Protein AF-A0A9W9YJK8-F1 (afdb_monomer_lite)

Structure (mmCIF, N/CA/C/O backbone):
data_AF-A0A9W9YJK8-F1
#
_entry.id   AF-A0A9W9YJK8-F1
#
loop_
_atom_site.group_PDB
_atom_site.id
_atom_site.type_symbol
_atom_site.label_atom_id
_atom_site.label_alt_id
_atom_site.label_comp_id
_atom_site.label_asym_id
_atom_site.label_entity_id
_atom_site.label_seq_id
_atom_site.pdbx_PDB_ins_code
_atom_site.Cartn_x
_atom_site.Cartn_y
_atom_site.Cartn_z
_atom_site.occupancy
_atom_site.B_iso_or_equiv
_atom_site.auth_seq_id
_atom_site.auth_comp_id
_atom_site.auth_asym_id
_atom_site.auth_atom_id
_atom_site.pdbx_PDB_model_num
ATOM 1 N N . MET A 1 1 ? -39.808 18.475 28.003 1.00 61.91 1 MET A N 1
ATOM 2 C CA . MET A 1 1 ? -38.446 18.430 28.588 1.00 61.91 1 MET A CA 1
ATOM 3 C C . MET A 1 1 ? -37.764 17.082 28.366 1.00 61.91 1 MET A C 1
ATOM 5 O O . MET A 1 1 ? -36.594 17.069 28.012 1.00 61.91 1 MET A O 1
ATOM 9 N N . GLU A 1 2 ? -38.474 15.959 28.505 1.00 68.25 2 GLU A N 1
ATOM 10 C CA . GLU A 1 2 ? -37.876 14.615 28.402 1.00 68.25 2 GLU A CA 1
ATOM 11 C C . GLU A 1 2 ? -37.448 14.204 26.986 1.00 68.25 2 GLU A C 1
ATOM 13 O O . GLU A 1 2 ? -36.386 13.609 26.814 1.00 68.25 2 GLU A O 1
ATOM 18 N N . ALA A 1 3 ? -38.213 14.600 25.963 1.00 72.94 3 ALA A N 1
ATOM 19 C CA . ALA A 1 3 ? -37.879 14.322 24.564 1.00 72.94 3 ALA A CA 1
ATOM 20 C C . ALA A 1 3 ? -36.567 14.998 24.123 1.00 72.94 3 ALA A C 1
ATOM 22 O O . ALA A 1 3 ? -35.740 14.369 23.474 1.00 72.94 3 ALA A O 1
ATOM 23 N N . LEU A 1 4 ? -36.336 16.251 24.540 1.00 82.38 4 LEU A N 1
ATOM 24 C CA . LEU A 1 4 ? -35.099 16.987 24.251 1.00 82.38 4 LEU A CA 1
ATOM 25 C C . LEU A 1 4 ? -33.888 16.332 24.931 1.00 82.38 4 LEU A C 1
ATOM 27 O O . LEU A 1 4 ? -32.834 16.199 24.319 1.00 82.38 4 LEU A O 1
ATOM 31 N N . ARG A 1 5 ? -34.063 15.877 26.180 1.00 79.69 5 ARG A N 1
ATOM 32 C CA . ARG A 1 5 ? -33.041 15.127 26.921 1.00 79.69 5 ARG A CA 1
ATOM 33 C C . ARG A 1 5 ? -32.697 13.809 26.229 1.00 79.69 5 ARG A C 1
ATOM 35 O O . ARG A 1 5 ? -31.520 13.525 26.055 1.00 79.69 5 ARG A O 1
ATOM 42 N N . SER A 1 6 ? -33.703 13.048 25.797 1.00 78.75 6 SER A N 1
ATOM 43 C CA . SER A 1 6 ? -33.483 11.798 25.055 1.00 78.75 6 SER A CA 1
ATOM 44 C C . SER A 1 6 ? -32.785 12.033 23.717 1.00 78.75 6 SER A C 1
ATOM 46 O O . SER A 1 6 ? -31.881 11.280 23.369 1.00 78.75 6 SER A O 1
ATOM 48 N N . LEU A 1 7 ? -33.143 13.101 22.995 1.00 83.06 7 LEU A N 1
ATOM 49 C CA . LEU A 1 7 ? -32.508 13.451 21.723 1.00 83.06 7 LEU A CA 1
ATOM 50 C C . LEU A 1 7 ? -31.024 13.805 21.907 1.00 83.06 7 LEU A C 1
ATOM 52 O O . LEU A 1 7 ? -30.177 13.326 21.160 1.00 83.06 7 LEU A O 1
ATOM 56 N N . LEU A 1 8 ? -30.705 14.604 22.931 1.00 82.62 8 LEU A N 1
ATOM 57 C CA . LEU A 1 8 ? -29.331 14.969 23.286 1.00 82.62 8 LEU A CA 1
ATOM 58 C C . LEU A 1 8 ? -28.495 13.750 23.687 1.00 82.62 8 LEU A C 1
ATOM 60 O O . LEU A 1 8 ? -27.353 13.634 23.255 1.00 82.62 8 LEU A O 1
ATOM 64 N N . VAL A 1 9 ? -29.059 12.828 24.471 1.00 82.50 9 VAL A N 1
ATOM 65 C CA . VAL A 1 9 ? -28.377 11.585 24.863 1.00 82.50 9 VAL A CA 1
ATOM 66 C C . VAL A 1 9 ? -28.133 10.684 23.649 1.00 82.50 9 VAL A C 1
ATOM 68 O O . VAL A 1 9 ? -27.045 10.131 23.525 1.00 82.50 9 VAL A O 1
ATOM 71 N N . ALA A 1 10 ? -29.090 10.582 22.722 1.00 79.50 10 ALA A N 1
ATOM 72 C CA . ALA A 1 10 ? -28.925 9.814 21.488 1.00 79.50 10 ALA A CA 1
ATOM 73 C C . ALA A 1 10 ? -27.863 10.418 20.548 1.00 79.50 10 ALA A C 1
ATOM 75 O O . ALA A 1 10 ? -27.041 9.684 20.008 1.00 79.50 10 ALA A O 1
ATOM 76 N N . LEU A 1 11 ? -27.833 11.748 20.394 1.00 78.56 11 LEU A N 1
ATOM 77 C CA . LEU A 1 11 ? -26.803 12.465 19.629 1.00 78.56 11 LEU A CA 1
ATOM 78 C C . LEU A 1 11 ? -25.411 12.284 20.242 1.00 78.56 11 LEU A C 1
ATOM 80 O O . LEU A 1 11 ? -24.462 11.978 19.529 1.00 78.56 11 LEU A O 1
ATOM 84 N N . LEU A 1 12 ? -25.294 12.420 21.564 1.00 76.00 12 LEU A N 1
ATOM 85 C CA . LEU A 1 12 ? -24.040 12.183 22.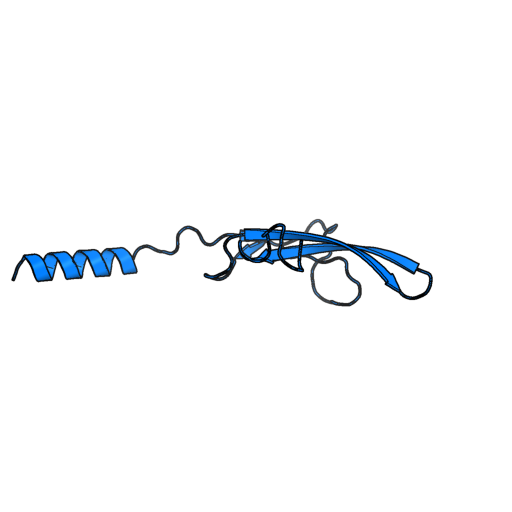278 1.00 76.00 12 LEU A CA 1
ATOM 86 C C . LEU A 1 12 ? -23.585 10.724 22.150 1.00 76.00 12 LEU A C 1
ATOM 88 O O . LEU A 1 12 ? -22.402 10.486 21.936 1.00 76.00 12 LEU A O 1
ATOM 92 N N . ALA A 1 13 ? -24.506 9.759 22.210 1.00 71.69 13 ALA A N 1
ATOM 93 C CA . ALA A 1 13 ? -24.200 8.348 21.990 1.00 71.69 13 ALA A CA 1
ATOM 94 C C . ALA A 1 13 ? -23.747 8.065 20.546 1.00 71.69 13 ALA A C 1
ATOM 96 O O . ALA A 1 13 ? -22.803 7.303 20.358 1.00 71.69 13 ALA A O 1
ATOM 97 N N . LEU A 1 14 ? -24.347 8.713 19.536 1.00 67.00 14 LEU A N 1
ATOM 98 C CA . LEU A 1 14 ? -23.875 8.649 18.146 1.00 67.00 14 LEU A CA 1
ATOM 99 C C . LEU A 1 14 ? -22.464 9.235 17.990 1.00 67.00 14 LEU A C 1
ATOM 101 O O . LEU A 1 14 ? -21.649 8.661 17.279 1.00 67.00 14 LEU A O 1
ATOM 105 N N . CYS A 1 15 ? -22.166 10.347 18.669 1.00 64.19 15 CYS A N 1
ATOM 106 C CA . CYS A 1 15 ? -20.845 10.982 18.641 1.00 64.19 15 CYS A CA 1
ATOM 107 C C . CYS A 1 15 ? -19.772 10.205 19.425 1.00 64.19 15 CYS A C 1
ATOM 109 O O . CYS A 1 15 ? -18.585 10.416 19.195 1.00 64.19 15 CYS A O 1
ATOM 111 N N . MET A 1 16 ? -20.174 9.343 20.366 1.00 63.62 16 MET A N 1
ATOM 112 C CA . MET A 1 16 ? -19.277 8.497 21.163 1.00 63.62 16 MET A CA 1
ATOM 113 C C . MET A 1 16 ? -19.101 7.088 20.593 1.00 63.62 16 MET A C 1
ATOM 115 O O . MET A 1 16 ? -18.302 6.326 21.138 1.00 63.62 16 MET A O 1
ATOM 119 N N . MET A 1 17 ? -19.807 6.727 19.512 1.00 57.78 17 MET A N 1
ATOM 120 C CA . MET A 1 17 ? -19.434 5.549 18.734 1.00 57.78 17 MET A CA 1
ATOM 121 C C . MET A 1 17 ? -18.012 5.800 18.230 1.00 57.78 17 MET A C 1
ATOM 123 O O . MET A 1 17 ? -17.806 6.741 17.458 1.00 57.78 17 MET A O 1
ATOM 127 N N . PRO A 1 18 ? -17.012 5.007 18.651 1.00 53.53 18 PRO A N 1
ATOM 128 C CA . PRO A 1 18 ? -15.713 5.095 18.024 1.00 53.53 18 PRO A CA 1
ATOM 129 C C . PRO A 1 18 ? -15.936 4.822 16.537 1.00 53.53 18 PRO A C 1
ATOM 131 O O . PRO A 1 18 ? -16.817 4.051 16.150 1.00 53.53 18 PRO A O 1
ATOM 134 N N . SER A 1 19 ? -15.146 5.449 15.686 1.00 56.19 19 SER A N 1
ATOM 135 C CA . SER A 1 19 ? -14.961 5.042 14.300 1.00 56.19 19 SER A CA 1
ATOM 136 C C . SER A 1 19 ? -14.361 3.623 14.276 1.00 56.19 19 SER A C 1
ATOM 138 O O . SER A 1 19 ? -13.182 3.442 13.995 1.00 56.19 19 SER A O 1
ATOM 140 N N . VAL A 1 20 ? -15.148 2.608 14.656 1.00 53.44 20 VAL A N 1
ATOM 141 C CA . VAL A 1 20 ? -14.716 1.213 14.880 1.00 53.44 20 VAL A CA 1
ATOM 142 C C . VAL A 1 20 ? -14.346 0.518 13.561 1.00 53.44 20 VAL A C 1
ATOM 144 O O . VAL A 1 20 ? -13.783 -0.568 13.568 1.00 53.44 20 VAL A O 1
ATOM 147 N N . PHE A 1 21 ? -14.557 1.170 12.417 1.00 62.03 21 PHE A N 1
ATOM 148 C CA . PHE A 1 21 ? -14.089 0.707 11.112 1.00 62.03 21 PHE A CA 1
ATOM 149 C C . PHE A 1 21 ? -13.038 1.649 10.538 1.00 62.03 21 PHE A C 1
ATOM 151 O O . PHE A 1 21 ? -13.200 2.182 9.442 1.00 62.03 21 PHE A O 1
ATOM 158 N N . SER A 1 22 ? -11.951 1.866 11.276 1.00 76.88 22 SER A N 1
ATOM 159 C CA . SER A 1 22 ? -10.763 2.425 10.643 1.00 76.88 22 SER A CA 1
ATOM 160 C C . SER A 1 22 ? -10.201 1.362 9.705 1.00 76.88 22 SER A C 1
ATOM 162 O O . SER A 1 22 ? -9.651 0.357 10.148 1.00 76.88 22 SER A O 1
ATOM 164 N N . LEU A 1 23 ? -10.436 1.543 8.406 1.00 90.38 23 LEU A N 1
ATOM 165 C CA . LEU A 1 23 ? -9.944 0.646 7.370 1.00 90.38 23 LEU A CA 1
ATOM 166 C C . LEU A 1 23 ? -8.415 0.599 7.429 1.00 90.38 23 LEU A C 1
ATOM 168 O O . LEU A 1 23 ? -7.772 1.643 7.507 1.00 90.38 23 LEU A O 1
ATOM 172 N N . GLU A 1 24 ? -7.835 -0.597 7.379 1.00 94.94 24 GLU A N 1
ATOM 173 C CA . GLU A 1 24 ? -6.387 -0.771 7.287 1.00 94.94 24 GLU A CA 1
ATOM 174 C C . GLU A 1 24 ? -6.000 -1.305 5.910 1.00 94.94 24 GLU A C 1
ATOM 176 O O . GLU A 1 24 ? -6.503 -2.346 5.476 1.00 94.94 24 GLU A O 1
ATOM 181 N N . CYS A 1 25 ? -5.068 -0.626 5.245 1.00 94.69 25 CYS A N 1
ATOM 182 C CA . CYS A 1 25 ? -4.565 -1.008 3.927 1.00 94.69 25 CYS A CA 1
ATOM 183 C C . CYS A 1 25 ? -3.048 -1.158 3.955 1.00 94.69 25 CYS A C 1
ATOM 185 O O . CYS A 1 25 ? -2.365 -0.489 4.725 1.00 94.69 25 CYS A O 1
ATOM 187 N N . TYR A 1 26 ? -2.511 -2.028 3.101 1.00 94.88 26 TYR A N 1
ATOM 188 C CA . TYR A 1 26 ? -1.067 -2.095 2.896 1.00 94.88 26 TYR A CA 1
ATOM 189 C C . TYR A 1 26 ? -0.563 -0.815 2.223 1.00 94.88 26 TYR A C 1
ATOM 191 O O . TYR A 1 26 ? -1.173 -0.354 1.257 1.00 94.88 26 TYR A O 1
ATOM 199 N N . GLU A 1 27 ? 0.559 -0.286 2.708 1.00 93.50 27 GLU A N 1
ATOM 200 C CA . GLU A 1 27 ? 1.273 0.829 2.088 1.00 93.50 27 GLU A CA 1
ATOM 201 C C . GLU A 1 27 ? 2.622 0.340 1.562 1.00 93.50 27 GLU A C 1
ATOM 203 O O . GLU A 1 27 ? 3.490 -0.090 2.323 1.00 93.50 27 GLU A O 1
ATOM 208 N N . CYS A 1 28 ? 2.786 0.359 0.241 1.00 94.12 28 CYS A N 1
ATOM 209 C CA . CYS A 1 28 ? 4.044 -0.014 -0.393 1.00 94.12 28 CYS A CA 1
ATOM 210 C C . CYS A 1 28 ? 4.162 0.573 -1.796 1.00 94.12 28 CYS A C 1
ATOM 212 O O . CYS A 1 28 ? 3.157 0.817 -2.467 1.00 94.12 28 CYS A O 1
ATOM 214 N N . THR A 1 29 ? 5.395 0.733 -2.268 1.00 92.69 29 THR A N 1
ATOM 215 C CA . THR A 1 29 ? 5.682 0.966 -3.683 1.00 92.69 29 THR A CA 1
ATOM 216 C C . THR A 1 29 ? 7.058 0.439 -4.046 1.00 92.69 29 THR A C 1
ATOM 218 O O . THR A 1 29 ? 8.001 0.587 -3.278 1.00 92.69 29 THR A O 1
ATOM 221 N N . ASN A 1 30 ? 7.192 -0.188 -5.211 1.00 90.94 30 ASN A N 1
ATOM 222 C CA . ASN A 1 30 ? 8.495 -0.543 -5.786 1.00 90.94 30 ASN A CA 1
ATOM 223 C C . ASN A 1 30 ? 8.963 0.469 -6.853 1.00 90.94 30 ASN A C 1
ATOM 225 O O . ASN A 1 30 ? 9.895 0.174 -7.602 1.00 90.94 30 ASN A O 1
ATOM 229 N N . THR A 1 31 ? 8.334 1.649 -6.946 1.00 86.50 31 THR A N 1
ATOM 230 C CA . THR A 1 31 ? 8.816 2.703 -7.847 1.00 86.50 31 THR A CA 1
ATOM 231 C C . THR A 1 31 ? 10.137 3.298 -7.346 1.00 86.50 31 THR A C 1
ATOM 233 O O . THR A 1 31 ? 10.258 3.624 -6.162 1.00 86.50 31 THR A O 1
ATOM 236 N N . PRO A 1 32 ? 11.130 3.510 -8.225 1.00 78.56 32 PRO A N 1
ATOM 237 C CA . PRO A 1 32 ? 12.425 4.069 -7.839 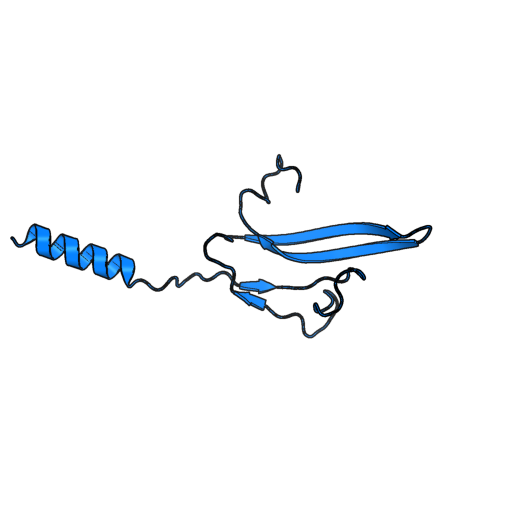1.00 78.56 32 PRO A CA 1
ATOM 238 C C . PRO A 1 32 ? 12.354 5.553 -7.436 1.00 78.56 32 PRO A C 1
ATOM 240 O O . PRO A 1 32 ? 13.321 6.085 -6.897 1.00 78.56 32 PRO A O 1
ATOM 243 N N . VAL A 1 33 ? 11.228 6.232 -7.693 1.00 75.50 33 VAL A N 1
ATOM 244 C CA . VAL A 1 33 ? 11.052 7.680 -7.471 1.00 75.50 33 VAL A CA 1
ATOM 245 C C . VAL A 1 33 ? 10.725 8.032 -6.013 1.00 75.50 33 VAL A C 1
ATOM 247 O O . VAL A 1 33 ? 10.957 9.166 -5.600 1.00 75.50 33 VAL A O 1
ATOM 250 N N . PHE A 1 34 ? 10.232 7.082 -5.210 1.00 72.38 34 PHE A N 1
ATOM 251 C CA . PHE A 1 34 ? 9.872 7.316 -3.804 1.00 72.38 34 PHE A CA 1
ATOM 252 C C . PHE A 1 34 ? 10.815 6.563 -2.852 1.00 72.38 34 PHE A C 1
ATOM 254 O O . PHE A 1 34 ? 10.438 5.527 -2.297 1.00 72.38 34 PHE A O 1
ATOM 261 N N . PRO A 1 35 ? 12.051 7.059 -2.640 1.00 65.19 35 PRO A N 1
ATOM 262 C CA . PRO A 1 35 ? 12.969 6.451 -1.688 1.00 65.19 35 PRO A CA 1
ATOM 263 C C . PRO A 1 35 ? 12.406 6.575 -0.264 1.00 65.19 35 PRO A C 1
ATOM 265 O O . PRO A 1 35 ? 12.074 7.670 0.185 1.00 65.19 35 PRO A O 1
ATOM 268 N N . GLY A 1 36 ? 12.310 5.453 0.452 1.00 69.94 36 GLY A N 1
ATOM 269 C CA . GLY A 1 36 ? 11.884 5.407 1.859 1.00 69.94 36 GLY A CA 1
ATOM 270 C C . GLY A 1 36 ? 10.542 4.721 2.116 1.00 69.94 36 GLY A C 1
ATOM 271 O O . GLY A 1 36 ? 10.236 4.433 3.269 1.00 69.94 36 GLY A O 1
ATOM 272 N N . VAL A 1 37 ? 9.774 4.402 1.073 1.00 76.50 37 VAL A N 1
ATOM 273 C CA . VAL A 1 37 ? 8.595 3.534 1.197 1.00 76.50 37 VAL A CA 1
ATOM 274 C C . VAL A 1 37 ? 9.022 2.080 1.011 1.00 76.50 37 VAL A C 1
ATOM 276 O O . VAL A 1 37 ? 9.869 1.770 0.172 1.00 76.50 37 VAL A O 1
ATOM 279 N N . THR A 1 38 ? 8.444 1.177 1.799 1.00 88.31 38 THR A N 1
ATOM 280 C CA . THR A 1 38 ? 8.703 -0.260 1.686 1.00 88.31 38 THR A CA 1
ATOM 281 C C . THR A 1 38 ? 8.320 -0.776 0.299 1.00 88.31 38 THR A C 1
ATOM 283 O O . THR A 1 38 ? 7.231 -0.493 -0.207 1.00 88.31 38 THR A O 1
ATOM 286 N N . ALA A 1 39 ? 9.201 -1.571 -0.310 1.00 90.31 39 ALA A N 1
ATOM 287 C CA . ALA A 1 39 ? 8.920 -2.210 -1.588 1.00 90.31 39 ALA A CA 1
ATOM 288 C C . ALA A 1 39 ? 7.786 -3.238 -1.451 1.00 90.31 39 ALA A C 1
ATOM 290 O O . ALA A 1 39 ? 7.734 -3.984 -0.475 1.00 90.31 39 ALA A O 1
ATOM 291 N N . CYS A 1 40 ? 6.889 -3.316 -2.439 1.00 91.31 40 CYS A N 1
ATOM 292 C CA . CYS A 1 40 ? 5.724 -4.212 -2.372 1.00 91.31 40 CYS A CA 1
ATOM 293 C C . CYS A 1 40 ? 6.059 -5.710 -2.367 1.00 91.31 40 CYS A C 1
ATOM 295 O O . CYS A 1 40 ? 5.206 -6.520 -2.015 1.00 91.31 40 CYS A O 1
ATOM 297 N N . ASN A 1 41 ? 7.281 -6.079 -2.749 1.00 87.75 41 ASN A N 1
ATOM 298 C CA . ASN A 1 41 ? 7.802 -7.443 -2.685 1.00 87.75 41 ASN A CA 1
ATOM 299 C C . ASN A 1 41 ? 8.590 -7.731 -1.395 1.00 87.75 41 ASN A C 1
ATOM 301 O O . ASN A 1 41 ? 9.214 -8.783 -1.299 1.00 87.75 41 ASN A O 1
ATOM 305 N N . SER A 1 42 ? 8.614 -6.800 -0.441 1.00 88.44 42 SER A N 1
ATOM 306 C CA . SER A 1 42 ? 9.311 -6.978 0.828 1.00 88.44 42 SER A CA 1
ATOM 307 C C . SER A 1 42 ? 8.459 -7.747 1.840 1.00 88.44 42 SER A C 1
ATOM 309 O O . SER A 1 42 ? 7.241 -7.579 1.897 1.00 88.44 42 SER A O 1
ATOM 311 N N . ASP A 1 43 ? 9.099 -8.524 2.711 1.00 87.25 43 ASP A N 1
ATOM 312 C CA . ASP A 1 43 ? 8.407 -9.288 3.760 1.00 87.25 43 ASP A CA 1
ATOM 313 C C . ASP A 1 43 ? 7.860 -8.400 4.896 1.00 87.25 43 ASP A C 1
ATOM 315 O O . ASP A 1 43 ? 7.060 -8.844 5.716 1.00 87.25 43 ASP A O 1
ATOM 319 N N . ASN A 1 44 ? 8.281 -7.131 4.962 1.00 88.75 44 ASN A N 1
ATOM 320 C CA . ASN A 1 44 ? 7.934 -6.181 6.023 1.00 88.75 44 ASN A CA 1
ATOM 321 C C . ASN A 1 44 ? 6.943 -5.086 5.585 1.00 88.75 44 ASN A C 1
ATOM 323 O O . ASN A 1 44 ? 6.928 -4.008 6.181 1.00 88.75 44 ASN A O 1
ATOM 327 N N . VAL A 1 45 ? 6.134 -5.323 4.545 1.00 92.25 45 VAL A N 1
ATOM 328 C CA . VAL A 1 45 ? 5.101 -4.364 4.117 1.00 92.25 45 VAL A CA 1
ATOM 329 C C . VAL A 1 45 ? 4.098 -4.135 5.252 1.00 92.25 45 VAL A C 1
ATOM 331 O O . VAL A 1 45 ? 3.448 -5.063 5.739 1.00 92.25 45 VAL A O 1
ATOM 334 N N . THR A 1 46 ? 3.973 -2.880 5.678 1.00 90.38 46 THR A N 1
ATOM 335 C CA . THR A 1 46 ? 3.130 -2.478 6.804 1.00 90.38 46 THR A CA 1
ATOM 336 C C . THR A 1 46 ? 1.716 -2.141 6.349 1.00 90.38 46 THR A C 1
ATOM 338 O O . THR A 1 46 ? 1.461 -1.806 5.189 1.00 90.38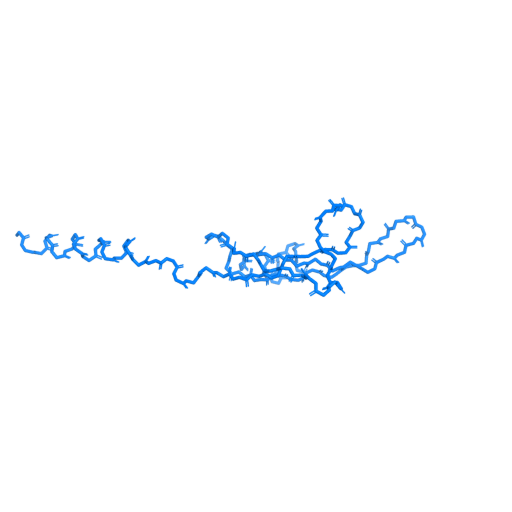 46 THR A O 1
ATOM 341 N N . LYS A 1 47 ? 0.775 -2.239 7.290 1.00 93.06 47 LYS A N 1
ATOM 342 C CA . LYS A 1 47 ? -0.560 -1.673 7.128 1.00 93.06 47 LYS A CA 1
ATOM 343 C C . LYS A 1 47 ? -0.609 -0.298 7.772 1.00 93.06 47 LYS A C 1
ATOM 345 O O . LYS A 1 47 ? -0.025 -0.097 8.835 1.00 93.06 47 LYS A O 1
ATOM 350 N N . ILE A 1 48 ? -1.329 0.611 7.135 1.00 92.56 48 ILE A N 1
ATOM 351 C CA . ILE A 1 48 ? -1.652 1.925 7.673 1.00 92.56 48 ILE A CA 1
ATOM 352 C C . ILE A 1 48 ? -3.148 2.019 7.915 1.00 92.56 48 ILE A C 1
ATOM 354 O O . ILE A 1 48 ? -3.954 1.413 7.205 1.00 92.56 48 ILE A O 1
ATOM 358 N N . THR A 1 49 ? -3.514 2.812 8.909 1.00 94.19 49 THR A N 1
ATOM 359 C CA . THR A 1 49 ? -4.899 3.177 9.158 1.00 94.19 49 THR A CA 1
ATOM 360 C C . THR A 1 49 ? -5.317 4.283 8.190 1.00 94.19 49 THR A C 1
ATOM 362 O O . THR A 1 49 ? -4.721 5.358 8.171 1.00 94.19 49 THR A O 1
ATOM 365 N N . CYS A 1 50 ? -6.354 4.036 7.397 1.00 91.94 50 CYS A N 1
ATOM 366 C CA . CYS A 1 50 ? -6.881 5.001 6.445 1.00 91.94 50 CYS A CA 1
ATOM 367 C C . CYS A 1 50 ? -7.617 6.147 7.145 1.00 91.94 50 CYS A C 1
ATOM 369 O O . CYS A 1 50 ? -8.318 5.957 8.142 1.00 91.94 50 CYS A O 1
ATOM 371 N N . GLY A 1 51 ? -7.465 7.355 6.594 1.00 89.81 51 GLY A N 1
ATOM 372 C CA . GLY A 1 51 ? -8.214 8.529 7.036 1.00 89.81 51 GLY A CA 1
ATOM 373 C C . GLY A 1 51 ? -9.709 8.419 6.723 1.00 89.81 51 GLY A C 1
ATOM 374 O O . GLY A 1 51 ? -10.121 7.651 5.861 1.00 89.81 51 GLY A O 1
ATOM 375 N N . GLN A 1 52 ? -10.522 9.252 7.376 1.00 85.06 52 GLN A N 1
ATOM 376 C CA . GLN A 1 52 ? -11.994 9.199 7.322 1.00 85.06 52 GLN A CA 1
ATOM 377 C C . GLN A 1 52 ? -12.626 9.244 5.916 1.00 85.06 52 GLN A C 1
ATOM 379 O O . GLN A 1 52 ? -13.764 8.821 5.748 1.00 85.06 52 GLN A O 1
ATOM 384 N N . PHE A 1 53 ? -11.918 9.781 4.918 1.00 85.75 53 PHE A N 1
ATOM 385 C CA . PHE A 1 53 ? -12.409 9.917 3.540 1.00 85.75 53 PHE A CA 1
ATOM 386 C C . PHE A 1 53 ? -11.942 8.794 2.611 1.00 85.75 53 PHE A C 1
ATOM 388 O O . PHE A 1 53 ? -12.272 8.812 1.429 1.00 85.75 53 PHE A O 1
ATOM 395 N N . TYR A 1 54 ? -11.156 7.850 3.124 1.00 90.19 54 TYR A N 1
ATOM 396 C CA . TYR A 1 54 ? -10.599 6.749 2.357 1.00 90.19 54 TYR A CA 1
ATOM 397 C C . TYR A 1 54 ? -11.256 5.443 2.795 1.00 90.19 54 TYR A C 1
ATOM 399 O O . TYR A 1 54 ? -10.868 4.824 3.784 1.00 90.19 54 TYR A O 1
ATOM 407 N N . ASP A 1 55 ? -12.287 5.049 2.056 1.00 90.62 55 ASP A N 1
ATOM 408 C CA . ASP A 1 55 ? -13.126 3.886 2.334 1.00 90.62 55 ASP A CA 1
ATOM 409 C C . ASP A 1 55 ? -12.707 2.630 1.549 1.00 90.62 55 ASP A C 1
ATOM 411 O O . ASP A 1 55 ? -13.379 1.599 1.632 1.00 90.62 55 ASP A O 1
ATOM 415 N N . ARG A 1 56 ? -11.602 2.685 0.788 1.00 91.38 56 ARG A N 1
ATOM 416 C CA . ARG A 1 56 ? -11.112 1.578 -0.049 1.00 91.38 56 ARG A CA 1
ATOM 417 C C . ARG A 1 56 ? -9.603 1.379 0.062 1.00 91.38 56 ARG A C 1
ATOM 419 O O . ARG A 1 56 ? -8.849 2.325 0.254 1.00 91.38 56 ARG A O 1
ATOM 426 N N . CYS A 1 57 ? -9.158 0.140 -0.138 1.00 93.06 57 CYS A N 1
ATOM 427 C CA . CYS A 1 57 ? -7.757 -0.149 -0.440 1.00 93.06 57 CYS A CA 1
ATOM 428 C C . CYS A 1 57 ? -7.569 -0.194 -1.952 1.00 93.06 57 CYS A C 1
ATOM 430 O O . CYS A 1 57 ? -8.386 -0.781 -2.661 1.00 93.06 57 CYS A O 1
ATOM 432 N N . MET A 1 58 ? -6.474 0.381 -2.433 1.00 91.75 58 MET A N 1
ATOM 433 C CA . MET A 1 58 ? -6.143 0.440 -3.850 1.00 91.75 58 MET A CA 1
ATOM 434 C C . MET A 1 58 ? -4.845 -0.308 -4.134 1.00 91.75 58 MET A C 1
ATOM 436 O O . MET A 1 58 ? -3.931 -0.350 -3.311 1.00 91.75 58 MET A O 1
ATOM 440 N N . THR A 1 59 ? -4.770 -0.907 -5.319 1.00 92.56 59 THR A N 1
ATOM 441 C CA . THR A 1 59 ? -3.540 -1.451 -5.892 1.00 92.56 59 THR A CA 1
ATOM 442 C C . THR A 1 59 ? -3.439 -0.955 -7.324 1.00 92.56 59 THR A C 1
ATOM 444 O O . THR A 1 59 ? -4.301 -1.279 -8.134 1.00 92.56 59 THR A O 1
ATOM 447 N N . ILE A 1 60 ? -2.400 -0.183 -7.627 1.00 89.62 60 ILE A N 1
ATOM 448 C CA . ILE A 1 60 ? -2.107 0.280 -8.985 1.00 89.62 60 ILE A CA 1
ATOM 449 C C . ILE A 1 60 ? -0.933 -0.535 -9.516 1.00 89.62 60 ILE A C 1
ATOM 451 O O . ILE A 1 60 ? 0.080 -0.674 -8.828 1.00 89.62 60 ILE A O 1
ATOM 455 N N . LYS A 1 61 ? -1.075 -1.067 -10.733 1.00 91.38 61 LYS A N 1
ATOM 456 C CA . LYS A 1 61 ? -0.015 -1.771 -11.459 1.00 91.38 61 LYS A CA 1
ATOM 457 C C . LYS A 1 61 ? 0.181 -1.134 -12.823 1.00 91.38 61 LYS A C 1
ATOM 459 O O . LYS A 1 61 ? -0.782 -1.017 -13.571 1.00 91.38 61 LYS A O 1
ATOM 464 N N . TYR A 1 62 ? 1.401 -0.721 -13.130 1.00 88.69 62 TYR A N 1
ATOM 465 C CA . TYR A 1 62 ? 1.737 -0.113 -14.415 1.00 88.69 62 TYR A CA 1
ATOM 4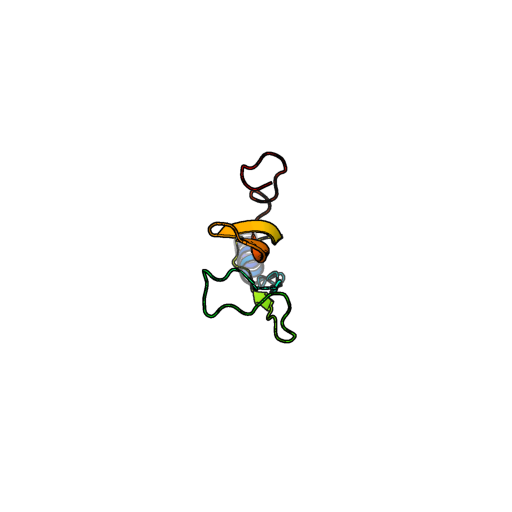66 C C . TYR A 1 62 ? 3.205 -0.345 -14.755 1.00 88.69 62 TYR A C 1
ATOM 468 O O . TYR A 1 62 ? 4.037 -0.482 -13.860 1.00 88.69 62 TYR A O 1
ATOM 476 N N . ASP A 1 63 ? 3.527 -0.350 -16.044 1.00 91.19 63 ASP A N 1
ATOM 477 C CA . ASP A 1 63 ? 4.910 -0.369 -16.507 1.00 91.19 63 ASP A CA 1
ATOM 478 C C . ASP A 1 63 ? 5.420 1.071 -16.633 1.00 91.19 63 ASP A C 1
ATOM 480 O O . ASP A 1 63 ? 4.839 1.902 -17.334 1.00 91.19 63 ASP A O 1
ATOM 484 N N . MET A 1 64 ? 6.505 1.389 -15.931 1.00 88.56 64 MET A N 1
ATOM 485 C CA . MET A 1 64 ? 7.185 2.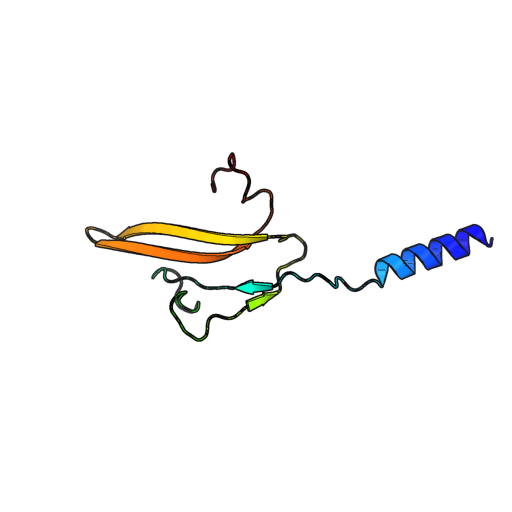677 -16.022 1.00 88.56 64 MET A CA 1
ATOM 486 C C . MET A 1 64 ? 8.381 2.548 -16.965 1.00 88.56 64 MET A C 1
ATOM 488 O O . MET A 1 64 ? 9.296 1.765 -16.713 1.00 88.56 64 MET A O 1
ATOM 492 N N . ALA A 1 65 ? 8.399 3.353 -18.027 1.00 89.88 65 ALA A N 1
ATOM 493 C CA . ALA A 1 65 ? 9.549 3.468 -18.915 1.00 89.88 65 ALA A CA 1
ATOM 494 C C . ALA A 1 65 ? 10.508 4.563 -18.419 1.00 89.88 65 ALA A C 1
ATOM 496 O O . ALA A 1 65 ? 10.111 5.715 -18.238 1.00 89.88 65 ALA A O 1
ATOM 497 N N . ILE A 1 66 ? 11.779 4.213 -18.229 1.00 84.19 66 ILE A N 1
ATOM 498 C CA . ILE A 1 66 ? 12.871 5.137 -17.909 1.00 84.19 66 ILE A CA 1
ATOM 499 C C . ILE A 1 66 ? 13.955 4.945 -18.974 1.00 84.19 66 ILE A C 1
ATOM 501 O O . ILE A 1 66 ? 14.787 4.039 -18.893 1.00 84.19 66 ILE A O 1
ATOM 505 N N . GLY A 1 67 ? 13.925 5.790 -20.007 1.00 86.81 67 GLY A N 1
ATOM 506 C CA . GLY A 1 67 ? 14.762 5.607 -21.195 1.00 86.81 67 GLY A CA 1
ATOM 507 C C . GLY A 1 67 ? 14.363 4.340 -21.957 1.00 86.81 67 GLY A C 1
ATOM 508 O O . GLY A 1 67 ? 13.199 4.179 -22.312 1.00 86.81 67 GLY A O 1
ATOM 509 N N . GLU A 1 68 ? 15.321 3.442 -22.190 1.00 89.38 68 GLU A N 1
ATOM 510 C CA . GLU A 1 68 ? 15.084 2.148 -22.854 1.00 89.38 68 GLU A CA 1
ATOM 511 C C . GLU A 1 68 ? 14.666 1.027 -21.882 1.00 89.38 68 GLU A C 1
ATOM 513 O O . GLU A 1 68 ? 14.381 -0.092 -22.307 1.00 89.38 68 GLU A O 1
ATOM 518 N N . ILE A 1 69 ? 14.632 1.300 -20.574 1.00 86.38 69 ILE A N 1
ATOM 519 C CA . ILE A 1 69 ? 14.313 0.308 -19.542 1.00 86.38 69 ILE A CA 1
ATOM 520 C C . ILE A 1 69 ? 12.837 0.435 -19.163 1.00 86.38 69 ILE A C 1
ATOM 522 O O . ILE A 1 69 ? 12.381 1.521 -18.811 1.00 86.38 69 ILE A O 1
ATOM 526 N N . SER A 1 70 ? 12.105 -0.680 -19.185 1.00 89.12 70 SER A N 1
ATOM 527 C CA . SER A 1 70 ? 10.749 -0.779 -18.632 1.00 89.12 70 SER A CA 1
ATOM 528 C C . SER A 1 70 ? 10.781 -1.533 -17.305 1.00 89.12 70 SER A C 1
ATOM 530 O O . SER A 1 70 ? 11.392 -2.601 -17.217 1.00 89.12 70 SER A O 1
ATOM 532 N N . ILE A 1 71 ? 10.142 -0.984 -16.274 1.00 89.44 71 ILE A N 1
ATOM 533 C CA . ILE A 1 71 ? 10.010 -1.616 -14.958 1.00 89.44 71 ILE A CA 1
ATOM 534 C C . ILE A 1 71 ? 8.537 -1.765 -14.582 1.00 89.44 71 ILE A C 1
ATOM 536 O O . ILE A 1 71 ? 7.758 -0.825 -14.719 1.00 89.44 71 ILE A O 1
ATOM 540 N N . ALA A 1 72 ? 8.169 -2.929 -14.052 1.00 91.31 72 ALA A N 1
ATOM 541 C CA . ALA A 1 72 ? 6.833 -3.154 -13.515 1.00 91.31 72 ALA A CA 1
ATOM 542 C C . ALA A 1 72 ? 6.715 -2.508 -12.129 1.00 91.31 72 ALA A C 1
ATOM 544 O O . ALA A 1 72 ? 7.436 -2.878 -11.197 1.00 91.31 72 ALA A O 1
ATOM 545 N N . VAL A 1 73 ? 5.796 -1.559 -11.986 1.00 91.56 73 VAL A N 1
ATOM 546 C CA . VAL A 1 73 ? 5.502 -0.858 -10.737 1.00 91.56 73 VAL A CA 1
ATOM 547 C C . VAL A 1 73 ? 4.196 -1.376 -10.140 1.00 91.56 73 VAL A C 1
ATOM 549 O O . VAL A 1 73 ? 3.193 -1.532 -10.828 1.00 91.56 73 VAL A O 1
ATOM 552 N N . GLU A 1 74 ? 4.210 -1.615 -8.835 1.00 93.50 74 GLU A N 1
ATOM 553 C CA . GLU A 1 74 ? 3.081 -1.905 -7.965 1.00 93.50 74 GLU A CA 1
ATOM 554 C C . GLU A 1 74 ? 3.070 -0.864 -6.836 1.00 93.50 74 GLU A C 1
ATOM 556 O O . GLU A 1 74 ? 4.073 -0.658 -6.151 1.00 93.50 74 GLU A O 1
ATOM 561 N N . LEU A 1 75 ? 1.928 -0.207 -6.649 1.00 92.12 75 LEU A N 1
ATOM 562 C CA . LEU A 1 75 ? 1.665 0.750 -5.576 1.00 92.12 75 LEU A CA 1
ATOM 563 C C . LEU A 1 75 ? 0.427 0.291 -4.808 1.00 92.12 75 LEU A C 1
ATOM 565 O O . LEU A 1 75 ? -0.612 0.031 -5.416 1.00 92.12 75 LEU A O 1
ATOM 569 N N . LYS A 1 76 ? 0.511 0.247 -3.478 1.00 93.94 76 LYS A N 1
ATOM 570 C CA . LYS A 1 76 ? -0.636 0.019 -2.589 1.00 93.94 76 LYS A CA 1
ATOM 571 C C . LYS A 1 76 ? -0.792 1.183 -1.630 1.00 93.94 76 LYS A C 1
ATOM 573 O O . LYS A 1 76 ? 0.199 1.643 -1.066 1.00 93.94 76 LYS A O 1
ATOM 578 N N . ASN A 1 77 ? -2.024 1.656 -1.471 1.00 93.00 77 ASN A N 1
ATOM 579 C CA . ASN A 1 77 ? -2.367 2.685 -0.493 1.00 93.00 77 ASN A CA 1
ATOM 580 C C . ASN A 1 77 ? -3.880 2.678 -0.188 1.00 93.00 77 ASN A C 1
ATOM 582 O O . ASN A 1 77 ? -4.661 1.957 -0.818 1.00 93.00 77 ASN A O 1
ATOM 586 N N . CYS A 1 78 ? -4.289 3.502 0.771 1.00 93.44 78 CYS A N 1
ATOM 587 C CA . CYS A 1 78 ? -5.668 3.917 0.977 1.00 93.44 78 CYS A CA 1
ATOM 588 C C . CYS A 1 78 ? -6.170 4.739 -0.222 1.00 93.44 78 CYS A C 1
ATOM 590 O O . CYS A 1 78 ? -5.436 5.526 -0.818 1.00 93.44 78 CYS A O 1
ATOM 592 N N . SER A 1 79 ? -7.437 4.564 -0.571 1.00 92.19 79 SER A N 1
ATOM 593 C CA . SER A 1 79 ? -8.134 5.295 -1.625 1.00 92.19 79 SER A CA 1
ATOM 594 C C . SER A 1 79 ? -9.610 5.432 -1.259 1.00 92.19 79 SER A C 1
ATOM 596 O O . SER A 1 79 ? -10.028 5.060 -0.162 1.00 92.19 79 SER A O 1
ATOM 598 N N . ASN A 1 80 ? -10.400 6.012 -2.150 1.00 90.00 80 ASN A N 1
ATOM 599 C CA . ASN A 1 80 ? -11.831 6.166 -1.963 1.00 90.00 80 ASN A CA 1
ATOM 600 C C . ASN A 1 80 ? -12.611 5.589 -3.143 1.00 90.00 80 ASN A C 1
ATOM 602 O O . ASN A 1 80 ? -12.081 5.427 -4.241 1.00 90.00 80 ASN A O 1
ATOM 606 N N . SER A 1 81 ? -13.888 5.298 -2.918 1.00 86.69 81 SER A N 1
ATOM 607 C CA . SER A 1 81 ? -14.763 4.705 -3.930 1.00 86.69 81 SER A CA 1
ATOM 608 C C . SER A 1 81 ? -14.871 5.534 -5.223 1.00 86.69 81 SER A C 1
ATOM 610 O O . SER A 1 81 ? -15.109 4.948 -6.273 1.00 86.69 81 SER A O 1
ATOM 612 N N . MET A 1 82 ? -14.657 6.858 -5.188 1.00 83.06 82 MET A N 1
ATOM 613 C CA . MET A 1 82 ? -14.692 7.702 -6.397 1.00 83.06 82 MET A CA 1
ATOM 614 C C . MET A 1 82 ? -13.479 7.459 -7.304 1.00 83.06 82 MET A C 1
ATOM 616 O O . MET A 1 82 ? -13.616 7.462 -8.521 1.00 83.06 82 MET A O 1
ATOM 620 N N . ALA A 1 83 ? -12.303 7.211 -6.723 1.00 79.19 83 ALA A N 1
ATOM 621 C CA . ALA A 1 83 ? -11.086 6.888 -7.472 1.00 79.19 83 ALA A CA 1
ATOM 622 C C . ALA A 1 83 ? -11.076 5.448 -8.020 1.00 79.19 83 ALA A C 1
ATOM 624 O O . ALA A 1 83 ? -10.243 5.115 -8.854 1.00 79.19 83 ALA A O 1
ATOM 625 N N . CYS A 1 84 ? -11.989 4.590 -7.557 1.00 73.62 84 CYS A N 1
ATOM 626 C CA . CYS A 1 84 ? -12.180 3.235 -8.079 1.00 73.62 84 CYS A CA 1
ATOM 627 C C . CYS A 1 84 ? -13.369 3.131 -9.056 1.00 73.62 84 CYS A C 1
ATOM 629 O O . CYS A 1 84 ? -13.738 2.017 -9.431 1.00 73.62 84 CYS A O 1
ATOM 631 N N . ASP A 1 85 ? -13.983 4.253 -9.455 1.00 77.75 85 ASP A N 1
ATOM 632 C CA . ASP A 1 85 ? -15.034 4.277 -10.482 1.00 77.75 85 ASP A CA 1
ATOM 633 C C . ASP A 1 85 ? -14.427 3.888 -11.842 1.00 77.75 85 ASP A C 1
ATOM 635 O O . ASP A 1 85 ? -13.421 4.494 -12.225 1.00 77.75 85 ASP A O 1
ATOM 639 N N . PRO A 1 86 ? -14.977 2.893 -12.573 1.00 70.38 86 PRO A N 1
ATOM 640 C CA . PRO A 1 86 ? -14.519 2.490 -13.912 1.00 70.38 86 PRO A CA 1
ATOM 641 C C . PRO A 1 86 ? -14.421 3.624 -14.932 1.00 70.38 86 PRO A C 1
ATOM 643 O O . PRO A 1 86 ? -13.752 3.475 -15.945 1.00 70.38 86 PRO A O 1
ATOM 646 N N . ASN A 1 87 ? -15.113 4.734 -14.684 1.00 74.94 87 ASN A N 1
ATOM 647 C CA . ASN A 1 87 ? -15.129 5.916 -15.536 1.00 74.94 87 ASN A CA 1
ATOM 648 C C . ASN A 1 87 ? -14.242 7.052 -15.004 1.00 74.94 87 ASN A C 1
ATOM 650 O O . ASN A 1 87 ? -14.272 8.144 -15.568 1.00 74.94 87 ASN A O 1
ATOM 654 N N . SER A 1 88 ? -13.512 6.853 -13.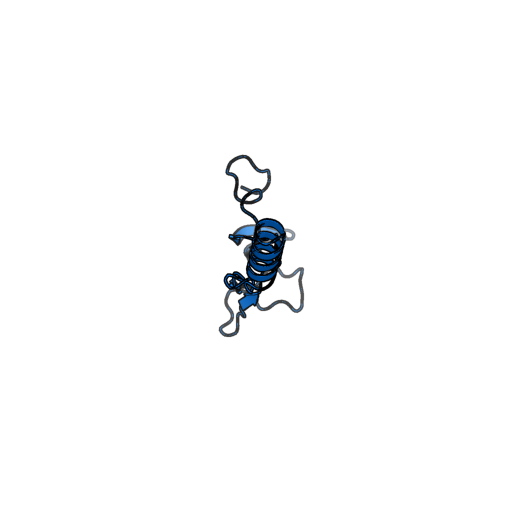902 1.00 68.56 88 SER A N 1
ATOM 655 C CA . SER A 1 88 ? -12.533 7.841 -13.442 1.00 68.56 88 SER A CA 1
ATOM 656 C C . SER A 1 88 ? -11.266 7.765 -14.291 1.00 68.56 88 SER A C 1
ATOM 658 O O . SER A 1 88 ? -10.897 6.685 -14.745 1.00 68.56 88 SER A O 1
ATOM 660 N N . ASP A 1 89 ? -10.543 8.880 -14.413 1.00 65.62 89 ASP A N 1
ATOM 661 C CA . ASP A 1 89 ? -9.233 8.935 -15.087 1.00 65.62 89 ASP A CA 1
ATOM 662 C C . ASP A 1 89 ? -8.161 8.029 -14.434 1.00 65.62 89 ASP A C 1
ATOM 664 O O . ASP A 1 89 ? -7.034 7.941 -14.922 1.00 65.62 89 ASP A O 1
ATOM 668 N N . PHE A 1 90 ? -8.489 7.387 -13.306 1.00 55.62 90 PHE A N 1
ATOM 669 C CA . PHE A 1 90 ? -7.620 6.495 -12.543 1.00 55.62 90 PHE A CA 1
ATOM 670 C C . PHE A 1 90 ? -7.969 5.001 -12.693 1.00 55.62 90 PHE A C 1
ATOM 672 O O . PHE A 1 90 ? -7.317 4.189 -12.031 1.00 55.62 90 PHE A O 1
ATOM 679 N N . ASN A 1 91 ? -8.967 4.633 -13.515 1.00 52.66 91 ASN A N 1
ATOM 680 C CA . ASN A 1 91 ? -9.295 3.233 -13.842 1.00 52.66 91 ASN A CA 1
ATOM 681 C C . ASN A 1 91 ? -8.775 2.802 -15.216 1.00 52.66 91 ASN A C 1
ATOM 683 O O . ASN A 1 91 ? -8.820 3.625 -16.155 1.00 52.66 91 ASN A O 1
#

InterPro domains:
  IPR045860 Snake toxin-like superfamily [G3DSA:2.10.60.10] (21-91)

Radius of gyration: 20.27 Å; chains: 1; bounding box: 54×28×51 Å

Organism: NCBI:txid174260

pLDDT: mean 82.35, std 11.58, range [52.66, 94.94]

Secondary structure (DSSP, 8-state):
-HHHHHHHHHHHHHHHS------EEEEEE--TTSTTSPPTTSTTPEEEEPPTT--EEEEEEEEEEETTEEEEEEEEEEE-TTTT-TTSTT-

Foldseek 3Di:
DVVVVVVVVVVVVVVPPPPPCQDKKWFAKPDPPDPPGHHPPDPPTDIDGDDPQFPDKDWDWDWDDDDPDTDIMIGIDTHHPVLVPPPDPND

Sequence (91 aa):
MEALRSLLVALLALCMMPSVFSLECYECTNTPVFPGVTACNSDNVTKITCGQFYDRCMTIKYDMAIGEISIAVELKNCSNSMACDPNSDFN